Protein AF-A0A1J3ERT7-F1 (afdb_monomer_lite)

Radius of gyration: 12.77 Å; chains: 1; bounding box: 27×28×30 Å

pLDDT: mean 78.12, std 20.23, range [34.31, 95.69]

Secondary structure (DSSP, 8-state):
--TTTSSGGGTTTHHHHTT--S--HHHHHHHHHHHHHTT-HHHHHHHHHHHHHTTPPP-TTHHHHHHHHHHHHT-HHHHHHHHHHHTT-

Foldseek 3Di:
DVPCVVVCVVPPVCVVCVDDDLDAPVRLLVVLVVCVVVVVLVVLLVSLVVCVVSVHDDDPRSLVSNCVSCVVVVPVVSNVVSVVVVVVD

InterPro domains:
  IPR002885 Pentatricopeptide repeat [TIGR00756] (28-59)
  IPR011990 Tetratricopeptide-like helical domain superfamily [G3DSA:1.25.40.10] (1-88)
  IPR046960 Pentatricopeptide repeat-containing protein At4g14850-like, plant [PTHR47926] (3-88)

Organism: Noccaea caerulescens (NCBI:txid107243)

Structure (mmCIF, N/CA/C/O backbone):
data_AF-A0A1J3ERT7-F1
#
_entry.id   AF-A0A1J3ERT7-F1
#
loop_
_atom_site.group_PDB
_atom_site.id
_atom_site.type_symbol
_atom_site.label_atom_id
_atom_site.label_alt_id
_atom_site.label_comp_id
_atom_site.label_asym_id
_atom_site.label_entity_id
_atom_site.label_seq_id
_atom_site.pdbx_PDB_ins_code
_atom_site.Cartn_x
_atom_site.Cartn_y
_atom_site.Cartn_z
_atom_site.occupancy
_atom_site.B_iso_or_equiv
_atom_site.auth_seq_id
_atom_site.auth_comp_id
_atom_site.auth_asym_id
_atom_site.auth_atom_id
_atom_site.pdbx_PDB_model_num
ATOM 1 N N . MET A 1 1 ? -9.598 20.792 0.122 1.00 39.16 1 MET A N 1
ATOM 2 C CA . MET A 1 1 ? -8.688 20.999 1.278 1.00 39.16 1 MET A CA 1
ATOM 3 C C . MET A 1 1 ? -9.155 20.351 2.597 1.00 39.16 1 MET A C 1
ATOM 5 O O . MET A 1 1 ? -8.375 20.326 3.535 1.00 39.16 1 MET A O 1
ATOM 9 N N . ALA A 1 2 ? -10.365 19.773 2.711 1.00 34.31 2 ALA A N 1
ATOM 10 C CA . ALA A 1 2 ? -10.824 19.134 3.963 1.00 34.31 2 ALA A CA 1
ATOM 11 C C . ALA A 1 2 ? -10.306 17.691 4.188 1.00 34.31 2 ALA A C 1
ATOM 13 O O . ALA A 1 2 ? -10.295 17.210 5.316 1.00 34.31 2 ALA A O 1
ATOM 14 N N . PHE A 1 3 ? -9.835 17.021 3.130 1.00 43.34 3 PHE A N 1
ATOM 15 C CA . PHE A 1 3 ? -9.402 15.614 3.140 1.00 43.34 3 PHE A CA 1
ATOM 16 C C . PHE A 1 3 ? -8.112 15.371 3.950 1.00 43.34 3 PHE A C 1
ATOM 18 O O . PHE A 1 3 ? -7.983 14.362 4.632 1.00 43.34 3 PHE A O 1
ATOM 25 N N . TYR A 1 4 ? -7.185 16.338 3.953 1.00 41.00 4 TYR A N 1
ATOM 26 C CA . TYR A 1 4 ? -5.929 16.256 4.713 1.00 41.00 4 TYR A CA 1
ATOM 27 C C . TYR A 1 4 ? -6.069 16.616 6.195 1.00 41.00 4 TYR A C 1
ATOM 29 O O . TYR A 1 4 ? -5.198 16.254 6.976 1.00 41.00 4 TYR A O 1
ATOM 37 N N . ARG A 1 5 ? -7.146 17.307 6.598 1.00 39.50 5 ARG A N 1
ATOM 38 C CA . ARG A 1 5 ? -7.318 17.808 7.974 1.00 39.50 5 ARG A CA 1
ATOM 39 C C . ARG A 1 5 ? -7.616 16.695 8.982 1.00 39.50 5 ARG A C 1
ATOM 41 O O . ARG A 1 5 ? -7.352 16.858 10.163 1.00 39.50 5 ARG A O 1
ATOM 48 N N . LYS A 1 6 ? -8.161 15.561 8.528 1.00 41.94 6 LYS A N 1
ATOM 49 C CA . LYS A 1 6 ? -8.400 14.393 9.394 1.00 41.94 6 LYS A CA 1
ATOM 50 C C . LYS A 1 6 ? -7.152 13.510 9.558 1.00 41.94 6 LYS A C 1
ATOM 52 O O . LYS A 1 6 ? -7.032 12.834 10.565 1.00 41.94 6 LYS A O 1
ATOM 57 N N . PHE A 1 7 ? -6.205 13.588 8.619 1.00 48.16 7 PHE A N 1
ATOM 58 C CA . PHE A 1 7 ? -4.920 12.870 8.637 1.00 48.16 7 PHE A CA 1
ATOM 59 C C . PHE A 1 7 ? -3.737 13.780 9.014 1.00 48.16 7 PHE A C 1
ATOM 61 O O . PHE A 1 7 ? -2.576 13.416 8.842 1.00 48.16 7 PHE A O 1
ATOM 68 N N . SER A 1 8 ? -4.005 15.003 9.489 1.00 43.84 8 SER A N 1
ATOM 69 C CA . SER A 1 8 ? -2.955 15.963 9.826 1.00 43.84 8 SER A CA 1
ATOM 70 C C . SER A 1 8 ? -2.385 15.806 11.239 1.00 43.84 8 SER A C 1
ATOM 72 O O . SER A 1 8 ? -1.470 16.545 11.580 1.00 43.84 8 SER A O 1
ATOM 74 N N . SER A 1 9 ? -2.881 14.875 12.062 1.00 46.66 9 SER A N 1
ATOM 75 C CA . SER A 1 9 ? -2.311 14.625 13.397 1.00 46.66 9 SER A CA 1
ATOM 76 C C . SER A 1 9 ? -1.180 13.590 13.404 1.00 46.66 9 SER A C 1
ATOM 78 O O . SER A 1 9 ? -0.510 13.445 14.416 1.00 46.66 9 SER A O 1
ATOM 80 N N . SER A 1 10 ? -0.926 12.903 12.286 1.00 47.50 10 SER A N 1
ATOM 81 C CA . SER A 1 10 ? 0.223 12.002 12.074 1.00 47.50 10 SER A CA 1
ATOM 82 C C . SER A 1 10 ? 1.321 12.665 11.218 1.00 47.50 10 SER A C 1
ATOM 84 O O . SER A 1 10 ? 2.080 12.020 10.496 1.00 47.50 10 SER A O 1
ATOM 86 N N . VAL A 1 11 ? 1.403 13.998 11.293 1.00 45.50 11 VAL A N 1
ATOM 87 C CA . VAL A 1 11 ? 2.263 14.879 10.482 1.00 45.50 11 VAL A CA 1
ATOM 88 C C . VAL A 1 11 ? 3.630 15.094 11.118 1.00 45.50 11 VAL A C 1
ATOM 90 O O . VAL A 1 11 ? 4.146 16.195 11.115 1.00 45.50 11 VAL A O 1
ATOM 93 N N . ASP A 1 12 ? 4.262 14.020 11.575 1.00 44.47 12 ASP A N 1
ATOM 94 C CA . ASP A 1 12 ? 5.725 14.014 11.725 1.00 44.47 12 ASP A CA 1
ATOM 95 C C . ASP A 1 12 ? 6.412 13.301 10.554 1.00 44.47 12 ASP A C 1
ATOM 97 O O . ASP A 1 12 ? 7.576 13.551 10.254 1.00 44.47 12 ASP A O 1
ATOM 101 N N . ALA A 1 13 ? 5.677 12.504 9.769 1.00 44.12 13 ALA A N 1
ATOM 102 C CA . ALA A 1 13 ? 6.231 11.877 8.567 1.00 44.12 13 ALA A CA 1
ATOM 103 C C . ALA A 1 13 ? 6.498 12.880 7.424 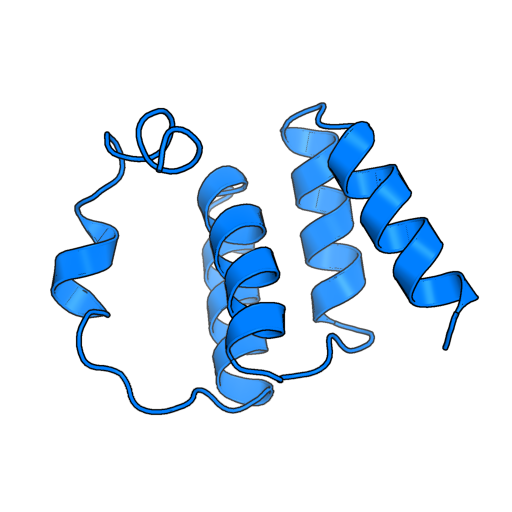1.00 44.12 13 ALA A C 1
ATOM 105 O O . ALA A 1 13 ? 7.259 12.590 6.504 1.00 44.12 13 ALA A O 1
ATOM 106 N N . ARG A 1 14 ? 5.904 14.083 7.462 1.00 41.69 14 ARG A N 1
ATOM 107 C CA . ARG A 1 14 ? 6.130 15.111 6.429 1.00 41.69 14 ARG A CA 1
ATOM 108 C C . ARG A 1 14 ? 7.484 15.805 6.546 1.00 41.69 14 ARG A C 1
ATOM 110 O O . ARG A 1 14 ? 7.988 16.253 5.522 1.00 41.69 14 ARG A O 1
ATOM 117 N N . GLN A 1 15 ? 8.086 15.870 7.734 1.00 39.03 15 GLN A N 1
ATOM 118 C CA . GLN A 1 15 ? 9.320 16.637 7.926 1.00 39.03 15 GLN A CA 1
ATOM 119 C C . GLN A 1 15 ? 10.569 15.909 7.398 1.00 39.03 15 GLN A C 1
ATOM 121 O O . GLN A 1 15 ? 11.568 16.552 7.104 1.00 39.03 15 GLN A O 1
ATOM 126 N N . VAL A 1 16 ? 10.494 14.589 7.180 1.00 43.22 16 VAL A N 1
ATOM 127 C CA . VAL A 1 16 ? 11.593 13.801 6.583 1.00 43.22 16 VAL A CA 1
ATOM 128 C C . VAL A 1 16 ? 11.428 13.619 5.066 1.00 43.22 16 VAL A C 1
ATOM 130 O O . VAL A 1 16 ? 12.396 13.364 4.359 1.00 43.22 16 VAL A O 1
ATOM 133 N N . PHE A 1 17 ? 10.212 13.778 4.533 1.00 42.91 17 PHE A N 1
ATOM 134 C CA . PHE A 1 17 ? 9.882 13.415 3.146 1.00 42.91 17 PHE A CA 1
ATOM 135 C C . PHE A 1 17 ? 9.393 14.579 2.268 1.00 42.91 17 PHE A C 1
ATOM 137 O O . PHE A 1 17 ? 9.061 14.348 1.103 1.00 42.91 17 PHE A O 1
ATOM 144 N N . GLY A 1 18 ? 9.346 15.801 2.811 1.00 42.00 18 GLY A N 1
ATOM 145 C CA . GLY A 1 18 ? 8.801 17.004 2.167 1.00 42.00 18 GLY A CA 1
ATOM 146 C C . GLY A 1 18 ? 9.565 17.525 0.945 1.00 42.00 18 GLY A C 1
ATOM 147 O O . GLY A 1 18 ? 9.038 18.377 0.241 1.00 42.00 18 GLY A O 1
ATOM 148 N N . GLU A 1 19 ? 10.749 16.986 0.651 1.00 43.88 19 GLU A N 1
ATOM 149 C CA . GLU A 1 19 ? 11.578 17.401 -0.492 1.00 43.88 19 GLU A CA 1
ATOM 150 C C . GLU A 1 19 ? 12.112 16.211 -1.307 1.00 43.88 19 GLU A C 1
ATOM 152 O O . GLU A 1 19 ? 13.153 16.299 -1.953 1.00 43.88 19 GLU A O 1
ATOM 157 N N . MET A 1 20 ? 11.431 15.059 -1.293 1.00 48.75 20 MET A N 1
ATOM 158 C CA . MET A 1 20 ? 11.845 13.955 -2.163 1.00 48.75 20 MET A CA 1
ATOM 159 C C . MET A 1 20 ? 11.262 14.124 -3.567 1.00 48.75 20 MET A C 1
ATOM 161 O O . MET A 1 20 ? 10.051 14.050 -3.767 1.00 48.75 20 MET A O 1
ATOM 165 N N . THR A 1 21 ? 12.171 14.328 -4.520 1.00 57.66 21 THR A N 1
ATOM 166 C CA . THR A 1 21 ? 12.042 14.082 -5.961 1.00 57.66 21 THR A CA 1
ATOM 167 C C . THR A 1 21 ? 11.113 12.910 -6.295 1.00 57.66 21 THR A C 1
ATOM 169 O O . THR A 1 21 ? 10.994 11.960 -5.518 1.00 57.66 21 THR A O 1
ATOM 172 N N . LYS A 1 22 ? 10.469 12.974 -7.474 1.00 69.12 22 LYS A N 1
ATOM 173 C CA . LYS A 1 22 ? 9.592 11.929 -8.037 1.00 69.12 22 LYS A CA 1
ATOM 174 C C . LYS A 1 22 ? 10.120 10.531 -7.682 1.00 69.12 22 LYS A C 1
ATOM 176 O O . LYS A 1 22 ? 11.209 10.155 -8.118 1.00 69.12 22 LYS A O 1
ATOM 181 N N . ARG A 1 23 ? 9.385 9.798 -6.837 1.00 81.94 23 ARG A N 1
ATOM 182 C CA . ARG A 1 23 ? 9.801 8.468 -6.366 1.00 81.94 23 ARG A CA 1
ATOM 183 C C . ARG A 1 23 ? 9.602 7.441 -7.473 1.00 81.94 23 ARG A C 1
ATOM 185 O O . ARG A 1 23 ? 8.540 7.413 -8.082 1.00 81.94 23 ARG A O 1
ATOM 192 N N . SER A 1 24 ? 10.579 6.562 -7.678 1.00 87.62 24 SER A N 1
ATOM 193 C CA . SER A 1 24 ? 10.423 5.402 -8.561 1.00 87.62 24 SER A CA 1
ATOM 194 C C . SER A 1 24 ? 9.504 4.342 -7.946 1.00 87.62 24 SER A C 1
ATOM 196 O O . SER A 1 24 ? 9.365 4.262 -6.720 1.00 87.62 24 SER A O 1
ATOM 198 N N . LEU A 1 25 ? 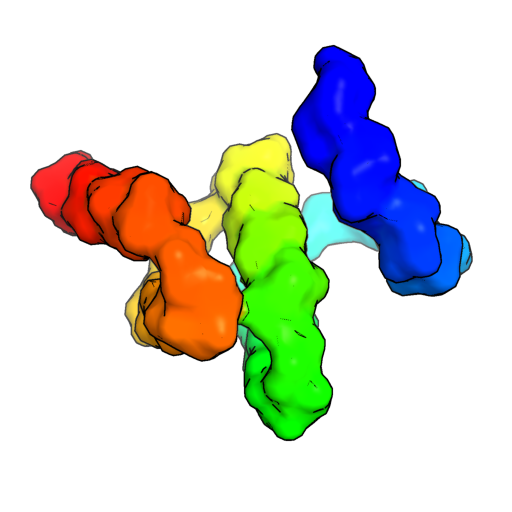8.940 3.456 -8.775 1.00 89.38 25 LEU A N 1
ATOM 199 C CA . LEU A 1 25 ? 8.152 2.299 -8.325 1.00 89.38 25 LEU A CA 1
ATOM 200 C C . LEU A 1 25 ? 8.857 1.484 -7.226 1.00 89.38 25 LEU A C 1
ATOM 202 O O . LEU A 1 25 ? 8.248 1.106 -6.226 1.00 89.38 25 LEU A O 1
ATOM 206 N N . TYR A 1 26 ? 10.169 1.263 -7.357 1.00 90.00 26 TYR A N 1
ATOM 207 C CA . TYR A 1 26 ? 10.954 0.546 -6.348 1.00 90.00 26 TYR A CA 1
ATOM 208 C C . TYR A 1 26 ? 10.963 1.261 -4.985 1.00 90.00 26 TYR A C 1
ATOM 210 O O . TYR A 1 26 ? 10.854 0.617 -3.935 1.00 90.00 26 TYR A O 1
ATOM 218 N N . GLN A 1 27 ? 11.066 2.594 -4.982 1.00 90.06 27 GLN A N 1
ATOM 219 C CA . GLN A 1 27 ? 11.029 3.396 -3.757 1.00 90.06 27 GLN A CA 1
ATOM 220 C C . GLN A 1 27 ? 9.640 3.357 -3.110 1.00 90.06 27 GLN A C 1
ATOM 222 O O . GLN A 1 27 ? 9.549 3.210 -1.890 1.00 90.06 27 GLN A O 1
ATOM 227 N N . TRP A 1 28 ? 8.571 3.408 -3.910 1.00 92.88 28 TRP A N 1
ATOM 228 C CA . TRP A 1 28 ? 7.200 3.221 -3.428 1.00 92.88 28 TRP A CA 1
ATOM 229 C C . TRP A 1 28 ? 6.992 1.847 -2.797 1.00 92.88 28 TRP A C 1
ATOM 231 O O . TRP A 1 28 ? 6.540 1.757 -1.655 1.00 92.88 28 TRP A O 1
ATOM 241 N N . ASN A 1 29 ? 7.401 0.782 -3.485 1.00 93.50 29 ASN A N 1
ATOM 242 C CA . ASN A 1 29 ? 7.301 -0.587 -2.985 1.00 93.50 29 ASN A CA 1
ATOM 243 C C . ASN A 1 29 ? 8.062 -0.767 -1.671 1.00 93.50 29 ASN A C 1
ATOM 245 O O . ASN A 1 29 ? 7.540 -1.341 -0.714 1.00 93.50 29 ASN A O 1
ATOM 249 N N . THR A 1 30 ? 9.277 -0.224 -1.586 1.00 92.69 30 THR A N 1
ATOM 250 C CA . THR A 1 30 ? 10.085 -0.279 -0.363 1.00 92.69 30 THR A CA 1
ATOM 251 C C . THR A 1 30 ? 9.407 0.460 0.793 1.00 92.69 30 THR A C 1
ATOM 253 O O . THR A 1 30 ? 9.322 -0.076 1.900 1.00 92.69 30 THR A O 1
ATOM 256 N N . LEU A 1 31 ? 8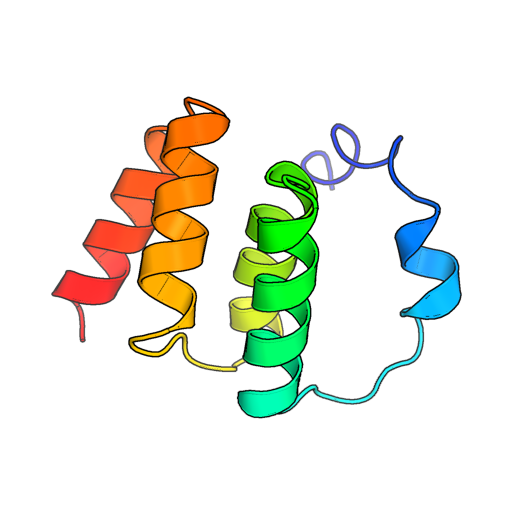.872 1.658 0.542 1.00 92.69 31 LEU A N 1
ATOM 257 C CA . LEU A 1 31 ? 8.149 2.445 1.540 1.00 92.69 31 LEU A CA 1
ATOM 258 C C . LEU A 1 31 ? 6.906 1.702 2.048 1.00 92.69 31 LEU A C 1
ATOM 260 O O . LEU A 1 31 ? 6.766 1.484 3.252 1.00 92.69 31 LEU A O 1
ATOM 264 N N . LEU A 1 32 ? 6.038 1.244 1.143 1.00 93.38 32 LEU A N 1
ATOM 265 C CA . LEU A 1 3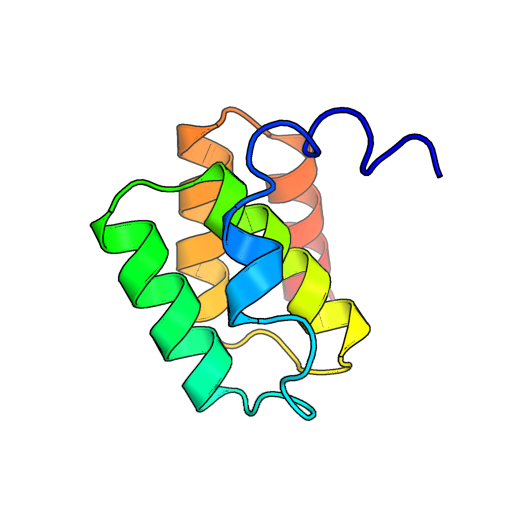2 ? 4.801 0.539 1.490 1.00 93.38 32 LEU A CA 1
ATOM 266 C C . LEU A 1 32 ? 5.080 -0.790 2.209 1.00 93.38 32 LEU A C 1
ATOM 268 O O . LEU A 1 32 ? 4.375 -1.155 3.155 1.00 93.38 32 LEU A O 1
ATOM 272 N N . LYS A 1 33 ? 6.155 -1.495 1.837 1.00 92.19 33 LYS A N 1
ATOM 273 C CA . LYS A 1 33 ? 6.622 -2.695 2.546 1.00 92.19 33 LYS A CA 1
ATOM 274 C C . LYS A 1 33 ? 7.032 -2.381 3.983 1.00 92.19 33 LYS A C 1
ATOM 276 O O . LYS A 1 33 ? 6.664 -3.108 4.901 1.00 92.19 33 LYS A O 1
ATOM 281 N N . ASN A 1 34 ? 7.792 -1.312 4.197 1.00 93.75 34 ASN A N 1
ATOM 282 C CA . ASN A 1 34 ? 8.251 -0.948 5.536 1.00 93.75 34 ASN A CA 1
ATOM 283 C C . ASN A 1 34 ? 7.085 -0.503 6.429 1.00 93.75 34 ASN A C 1
ATOM 285 O O . ASN A 1 34 ? 6.965 -0.975 7.560 1.00 93.75 34 ASN A O 1
ATOM 289 N N . LEU A 1 35 ? 6.177 0.321 5.901 1.00 93.12 35 LEU A N 1
ATOM 290 C CA . LEU A 1 35 ? 4.979 0.765 6.618 1.00 93.12 35 LEU A CA 1
ATOM 291 C C . LEU A 1 35 ? 4.048 -0.404 6.972 1.00 93.12 35 LEU A C 1
ATOM 293 O O . LEU A 1 35 ? 3.580 -0.497 8.108 1.00 93.12 35 LEU A O 1
ATOM 297 N N . SER A 1 36 ? 3.831 -1.341 6.042 1.00 93.06 36 SER A N 1
ATOM 298 C CA . SER A 1 36 ? 2.991 -2.523 6.290 1.00 93.06 36 SER A CA 1
ATOM 299 C C . SER A 1 36 ? 3.588 -3.477 7.327 1.00 93.06 36 SER A C 1
ATOM 301 O O . SER A 1 36 ? 2.846 -4.025 8.143 1.00 93.06 36 SER A O 1
ATOM 303 N N . ARG A 1 37 ? 4.919 -3.639 7.378 1.00 93.38 37 ARG A N 1
ATOM 304 C CA . ARG A 1 37 ? 5.588 -4.390 8.461 1.00 93.38 37 ARG A CA 1
ATOM 305 C C . ARG A 1 37 ? 5.380 -3.731 9.823 1.00 93.38 37 ARG A C 1
ATOM 307 O O . ARG A 1 37 ? 5.182 -4.435 10.807 1.00 93.38 37 ARG A O 1
ATOM 314 N N . GLY A 1 38 ? 5.369 -2.399 9.862 1.00 93.62 38 GLY A N 1
ATOM 315 C CA . GLY A 1 38 ? 5.044 -1.619 11.056 1.00 93.62 38 GLY A CA 1
ATOM 316 C C . GLY A 1 38 ? 3.549 -1.526 11.377 1.00 93.62 38 GLY A C 1
ATOM 317 O O . GLY A 1 38 ? 3.198 -0.829 12.322 1.00 93.62 38 GLY A O 1
ATOM 318 N N . LYS A 1 39 ? 2.667 -2.184 10.604 1.00 93.12 39 LYS A N 1
ATOM 319 C CA . LYS A 1 39 ? 1.197 -2.085 10.714 1.00 93.12 39 LYS A CA 1
ATOM 320 C C . LYS A 1 39 ? 0.668 -0.642 10.656 1.00 93.12 39 LYS A C 1
ATOM 322 O O . LYS A 1 39 ? -0.400 -0.337 11.180 1.00 93.12 39 LYS A O 1
ATOM 327 N N . LYS A 1 40 ? 1.403 0.255 9.995 1.00 94.62 40 LYS A N 1
ATOM 328 C CA . LYS A 1 40 ? 1.043 1.667 9.805 1.00 94.62 40 LYS A CA 1
ATOM 329 C C . LYS A 1 40 ? 0.064 1.809 8.638 1.00 94.62 40 LYS A C 1
ATOM 331 O O . LYS A 1 40 ? 0.380 2.405 7.611 1.00 94.62 40 LYS A O 1
ATOM 336 N N . TRP A 1 41 ? -1.109 1.189 8.755 1.00 93.56 41 TRP A N 1
ATOM 337 C CA . TRP A 1 41 ? -2.048 1.018 7.639 1.00 93.56 41 TRP A CA 1
ATOM 338 C C . TRP A 1 41 ? -2.592 2.342 7.089 1.00 93.56 41 TRP A C 1
ATOM 340 O O . TRP A 1 41 ? -2.777 2.472 5.880 1.00 93.56 41 TRP A O 1
ATOM 350 N N . GLU A 1 42 ? -2.789 3.347 7.946 1.00 92.00 42 GLU A N 1
ATOM 351 C CA . GLU A 1 42 ? -3.208 4.686 7.508 1.00 92.00 42 GLU A CA 1
ATOM 352 C C . GLU A 1 42 ? -2.147 5.342 6.620 1.00 92.00 42 GLU A C 1
ATOM 354 O O . GLU A 1 42 ? -2.469 5.901 5.571 1.00 92.00 42 GLU A O 1
ATOM 359 N N . GLU A 1 43 ? -0.870 5.219 6.998 1.00 92.00 43 GLU A N 1
ATOM 360 C CA . GLU A 1 43 ? 0.256 5.733 6.215 1.00 92.00 43 GLU A CA 1
ATOM 361 C C . GLU A 1 43 ? 0.382 4.968 4.888 1.00 92.00 43 GLU A C 1
ATOM 363 O O . GLU A 1 43 ? 0.617 5.586 3.850 1.00 92.00 43 GLU A O 1
ATOM 368 N N . VAL A 1 44 ? 0.153 3.645 4.891 1.00 93.69 44 VAL A N 1
ATOM 369 C CA . VAL A 1 44 ? 0.116 2.822 3.667 1.00 93.69 44 VAL A CA 1
ATOM 370 C C . VAL A 1 44 ? -0.908 3.370 2.672 1.00 93.69 44 VAL A C 1
ATOM 372 O O . VAL A 1 44 ? -0.548 3.618 1.522 1.00 93.69 44 VAL A O 1
ATOM 375 N N . LEU A 1 45 ? -2.157 3.609 3.093 1.00 91.50 45 LEU A N 1
ATOM 376 C CA . LEU A 1 45 ? -3.178 4.162 2.195 1.00 91.50 45 LEU A CA 1
ATOM 377 C C . LEU A 1 45 ? -2.848 5.588 1.751 1.00 91.50 45 LEU A C 1
ATOM 379 O O . LEU A 1 45 ? -3.000 5.904 0.572 1.00 91.50 45 LEU A O 1
ATOM 383 N N . CYS A 1 46 ? -2.353 6.441 2.651 1.00 90.62 46 CYS A N 1
ATOM 384 C CA . CYS A 1 46 ? -1.949 7.802 2.296 1.00 90.62 46 CYS A CA 1
ATOM 385 C C . CYS A 1 46 ? -0.881 7.812 1.192 1.00 90.62 46 CYS A C 1
ATOM 387 O O . CYS A 1 46 ? -1.004 8.552 0.215 1.00 90.62 46 CYS A O 1
ATOM 389 N N . HIS A 1 47 ? 0.149 6.977 1.328 1.00 91.44 47 HIS A N 1
ATOM 390 C CA . HIS A 1 47 ? 1.235 6.890 0.357 1.00 91.44 47 HIS A CA 1
ATOM 391 C C . HIS A 1 47 ? 0.816 6.197 -0.942 1.00 91.44 47 HIS A C 1
ATOM 393 O O . HIS A 1 47 ? 1.217 6.643 -2.012 1.00 91.44 47 HIS A O 1
ATOM 399 N N . PHE A 1 48 ? -0.049 5.183 -0.876 1.00 90.94 48 PHE A N 1
ATOM 400 C CA . PHE A 1 48 ? -0.646 4.574 -2.066 1.00 90.94 48 PHE A CA 1
ATOM 401 C C . PHE A 1 48 ? -1.455 5.592 -2.885 1.00 90.94 48 PHE A C 1
ATOM 403 O O . PHE A 1 48 ? -1.315 5.663 -4.100 1.00 90.94 48 PHE A O 1
ATOM 410 N N . LEU A 1 49 ? -2.248 6.449 -2.234 1.00 87.94 49 LEU A N 1
ATOM 411 C CA . LEU A 1 49 ? -2.975 7.527 -2.916 1.00 87.94 49 LEU A CA 1
ATOM 412 C C . LEU A 1 49 ? -2.040 8.593 -3.502 1.00 87.94 49 LEU A C 1
ATOM 414 O O . LEU A 1 49 ? -2.339 9.163 -4.551 1.00 87.94 49 LEU A O 1
ATOM 418 N N . GLN A 1 50 ? -0.923 8.879 -2.827 1.00 88.88 50 GLN A N 1
ATOM 419 C CA . GLN A 1 50 ? 0.089 9.808 -3.329 1.00 88.88 50 GLN A CA 1
ATOM 420 C C . GLN A 1 50 ? 0.777 9.269 -4.590 1.00 88.88 50 GLN A C 1
ATOM 422 O O . GLN A 1 50 ? 1.045 10.046 -5.496 1.00 88.88 50 GLN A O 1
ATOM 427 N N . MET A 1 51 ? 0.992 7.956 -4.688 1.00 89.25 51 MET A N 1
ATOM 428 C CA . MET A 1 51 ? 1.592 7.311 -5.860 1.00 89.25 51 MET A CA 1
ATOM 429 C C . MET A 1 51 ? 0.851 7.653 -7.166 1.00 89.25 51 MET A C 1
ATOM 431 O O . MET A 1 51 ? 1.486 8.021 -8.149 1.00 89.25 51 MET A O 1
ATOM 435 N N . PHE A 1 52 ? -0.489 7.662 -7.146 1.00 82.62 52 PHE A N 1
ATOM 436 C CA . PHE A 1 52 ? -1.294 8.092 -8.298 1.00 82.62 52 PHE A CA 1
ATOM 437 C C . PHE A 1 52 ? -1.110 9.570 -8.654 1.00 82.62 52 PHE A C 1
ATOM 439 O O . PHE A 1 52 ? -1.198 9.931 -9.824 1.00 82.62 52 PHE A O 1
ATOM 446 N N . ARG A 1 53 ? -0.887 10.441 -7.660 1.00 83.62 53 ARG A N 1
ATOM 447 C CA . ARG A 1 53 ? -0.632 11.873 -7.903 1.00 83.62 53 ARG A CA 1
ATOM 448 C C . ARG A 1 53 ? 0.739 12.118 -8.508 1.00 83.62 53 ARG A C 1
ATOM 450 O O . ARG A 1 53 ? 0.895 13.070 -9.260 1.00 83.62 53 ARG A O 1
ATOM 457 N N . ASP A 1 54 ? 1.693 11.257 -8.184 1.00 85.31 54 ASP A N 1
ATOM 458 C CA . ASP A 1 54 ? 3.041 11.283 -8.742 1.00 85.31 54 ASP A CA 1
ATOM 459 C C . ASP A 1 54 ? 3.099 10.590 -10.125 1.00 85.31 54 ASP A C 1
ATOM 461 O O . ASP A 1 54 ? 4.183 10.419 -10.686 1.00 85.31 54 ASP A O 1
ATOM 465 N N . GLU A 1 55 ? 1.932 10.227 -10.683 1.00 86.00 55 GLU A N 1
ATOM 466 C CA . GLU A 1 55 ? 1.743 9.545 -11.972 1.00 86.00 55 GLU A CA 1
ATOM 467 C C . GLU A 1 55 ? 2.458 8.188 -12.063 1.00 86.00 55 GLU A C 1
ATOM 469 O O . 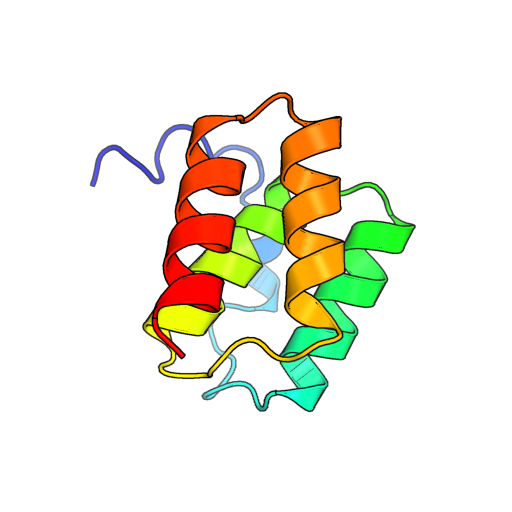GLU A 1 55 ? 2.760 7.701 -13.153 1.00 86.00 55 GLU A O 1
ATOM 474 N N . GLU A 1 56 ? 2.720 7.554 -10.920 1.00 88.94 56 GLU A N 1
ATOM 475 C CA . GLU A 1 56 ? 3.323 6.228 -10.862 1.00 88.94 56 GLU A CA 1
ATOM 476 C C . GLU A 1 56 ? 2.220 5.165 -10.762 1.00 88.94 56 GLU A C 1
ATOM 478 O O . GLU A 1 56 ? 1.295 5.274 -9.950 1.00 88.94 56 GLU A O 1
ATOM 483 N N . LYS A 1 57 ? 2.300 4.122 -11.593 1.00 88.44 57 LYS A N 1
ATOM 484 C CA . LYS A 1 57 ? 1.277 3.072 -11.634 1.00 88.44 57 LYS A CA 1
ATOM 485 C C . LYS A 1 57 ? 1.516 2.008 -10.563 1.00 88.44 57 LYS A C 1
ATOM 487 O O . LYS A 1 57 ? 2.620 1.463 -10.505 1.00 88.44 57 LYS A O 1
ATOM 492 N N . PRO A 1 58 ? 0.501 1.668 -9.748 1.00 89.44 58 PRO A N 1
ATOM 493 C CA . PRO A 1 58 ? 0.554 0.492 -8.893 1.00 89.44 58 PRO A CA 1
ATOM 494 C C . PRO A 1 58 ? 0.852 -0.778 -9.694 1.00 89.44 58 PRO A C 1
ATOM 496 O O . PRO A 1 58 ? 0.333 -0.975 -10.787 1.00 89.44 58 PRO A O 1
ATOM 499 N N . ASP A 1 59 ? 1.650 -1.655 -9.107 1.00 90.88 59 ASP A N 1
ATOM 500 C CA . ASP A 1 59 ? 1.997 -2.983 -9.590 1.00 90.88 59 ASP A CA 1
ATOM 501 C C . ASP A 1 59 ? 1.369 -4.103 -8.730 1.00 90.88 59 ASP A C 1
ATOM 503 O O . ASP A 1 59 ? 0.649 -3.887 -7.747 1.00 90.88 59 ASP A O 1
ATOM 507 N N . ASN A 1 60 ? 1.714 -5.345 -9.064 1.00 89.00 60 ASN A N 1
ATOM 508 C CA . ASN A 1 60 ? 1.268 -6.537 -8.341 1.00 89.00 60 ASN A CA 1
ATOM 509 C C . ASN A 1 60 ? 1.788 -6.628 -6.891 1.00 89.00 60 ASN A C 1
ATOM 511 O O . ASN A 1 60 ? 1.360 -7.516 -6.154 1.00 89.00 60 ASN A O 1
ATOM 515 N N . PHE A 1 61 ? 2.698 -5.746 -6.462 1.00 89.50 61 PHE A N 1
ATOM 516 C CA . PHE A 1 61 ? 3.180 -5.677 -5.082 1.00 89.50 61 PHE A CA 1
ATOM 517 C C . PHE A 1 61 ? 2.410 -4.637 -4.258 1.00 89.50 61 PHE A C 1
ATOM 519 O O . PHE A 1 61 ? 1.990 -4.905 -3.131 1.00 89.50 61 PHE A O 1
ATOM 526 N N . THR A 1 62 ? 2.203 -3.451 -4.818 1.00 92.00 62 THR A N 1
ATOM 527 C CA . THR A 1 62 ? 1.482 -2.338 -4.181 1.00 92.00 62 THR A CA 1
ATOM 528 C C . THR A 1 62 ? 0.005 -2.647 -3.961 1.00 92.00 62 THR A C 1
ATOM 530 O O . THR A 1 62 ? -0.516 -2.358 -2.881 1.00 92.00 62 THR A O 1
ATOM 533 N N . LEU A 1 63 ? -0.669 -3.269 -4.934 1.00 92.31 63 LEU A N 1
ATOM 534 C CA . LEU A 1 63 ? -2.111 -3.531 -4.864 1.00 92.31 63 LEU A CA 1
ATOM 535 C C . LEU A 1 63 ? -2.510 -4.435 -3.677 1.00 92.31 63 LEU A C 1
ATOM 537 O O . LEU A 1 63 ? -3.391 -4.033 -2.911 1.00 92.31 63 LEU A O 1
ATOM 541 N N . PRO A 1 64 ? -1.868 -5.600 -3.429 1.00 94.00 64 PRO A N 1
ATOM 542 C CA . PRO A 1 64 ? -2.180 -6.416 -2.252 1.00 94.00 64 PRO A CA 1
ATOM 543 C C . PRO A 1 64 ? -1.926 -5.696 -0.924 1.00 94.00 64 PRO A C 1
ATOM 545 O O . PRO A 1 64 ? -2.687 -5.864 0.030 1.00 94.00 64 PRO A O 1
ATOM 548 N N . VAL A 1 65 ? -0.866 -4.884 -0.847 1.00 94.56 65 VAL A N 1
ATOM 549 C CA . VAL A 1 65 ? -0.527 -4.124 0.365 1.00 94.56 65 VAL A CA 1
ATOM 550 C C . VAL A 1 65 ? -1.588 -3.057 0.650 1.00 94.56 65 VAL A C 1
ATOM 552 O O . VAL A 1 65 ? -2.015 -2.912 1.797 1.00 94.56 65 VAL A O 1
ATOM 555 N N . ALA A 1 66 ? -2.059 -2.362 -0.385 1.00 93.56 66 ALA A N 1
ATOM 556 C CA . ALA A 1 66 ? -3.132 -1.381 -0.272 1.00 93.56 66 ALA A CA 1
ATOM 557 C C . ALA A 1 66 ? -4.469 -2.033 0.120 1.00 93.56 66 ALA A C 1
ATOM 559 O O . ALA A 1 66 ? -5.122 -1.566 1.051 1.00 93.56 66 ALA A O 1
ATOM 560 N N . LEU A 1 67 ? -4.837 -3.161 -0.502 1.00 93.94 67 LEU A N 1
ATOM 561 C CA . LEU A 1 67 ? -6.043 -3.918 -0.136 1.00 93.94 67 LEU A CA 1
ATOM 562 C C . LEU A 1 67 ? -6.004 -4.391 1.318 1.00 93.94 67 LEU A C 1
ATOM 564 O O . LEU A 1 67 ? -6.996 -4.263 2.036 1.00 93.94 67 LEU A O 1
ATOM 568 N N . LYS A 1 68 ? -4.852 -4.889 1.783 1.00 94.69 68 LYS A N 1
ATOM 569 C CA . LYS A 1 68 ? -4.682 -5.269 3.188 1.00 94.69 68 LYS A CA 1
ATOM 570 C C . LYS A 1 68 ? -4.914 -4.079 4.117 1.00 94.69 68 LYS A C 1
ATOM 572 O O . LYS A 1 68 ? -5.618 -4.222 5.109 1.00 94.69 68 LYS A O 1
ATOM 577 N N . ALA A 1 69 ? -4.379 -2.905 3.785 1.00 94.62 69 ALA A N 1
ATOM 578 C CA . ALA A 1 69 ? -4.615 -1.702 4.573 1.00 94.62 69 ALA A CA 1
ATOM 579 C C . ALA A 1 69 ? -6.105 -1.310 4.607 1.00 94.62 69 ALA A C 1
ATOM 581 O O . ALA A 1 69 ? -6.603 -0.941 5.667 1.00 94.62 69 ALA A O 1
ATOM 582 N N . CYS A 1 70 ? -6.846 -1.466 3.500 1.00 94.19 70 CYS A N 1
ATOM 583 C CA . CYS A 1 70 ? -8.300 -1.265 3.488 1.00 94.19 70 CYS A CA 1
ATOM 584 C C . CYS A 1 70 ? -9.029 -2.215 4.448 1.00 94.19 70 CYS A C 1
ATOM 586 O O . CYS A 1 70 ? -9.928 -1.782 5.166 1.00 94.19 70 CYS A O 1
ATOM 588 N N . VAL A 1 71 ? -8.640 -3.494 4.481 1.00 94.81 71 VAL A N 1
ATOM 589 C CA . VAL A 1 71 ? -9.235 -4.492 5.386 1.00 94.81 71 VAL A CA 1
ATOM 590 C C . VAL A 1 71 ? -8.952 -4.145 6.846 1.00 94.81 71 VAL A C 1
ATOM 592 O O . VAL A 1 71 ? -9.877 -4.097 7.656 1.00 94.81 71 VAL A O 1
ATOM 595 N N . GLU A 1 72 ? -7.695 -3.855 7.178 1.00 95.69 72 GLU A N 1
ATOM 596 C CA . GLU A 1 72 ? -7.263 -3.553 8.548 1.00 95.69 72 GLU A CA 1
ATOM 597 C C . GLU A 1 72 ? -7.906 -2.266 9.089 1.00 95.69 72 GLU A C 1
ATOM 599 O O . GLU A 1 72 ? -8.245 -2.190 10.269 1.00 95.69 72 GLU A O 1
ATOM 604 N N . LEU A 1 73 ? -8.136 -1.276 8.220 1.00 92.25 73 LEU A N 1
ATOM 605 C CA . LEU A 1 73 ? -8.803 -0.017 8.566 1.00 92.25 73 LEU A CA 1
ATOM 606 C C . LEU A 1 73 ? -10.330 -0.067 8.431 1.00 92.25 73 LEU A C 1
ATOM 608 O O . LEU A 1 73 ? -11.002 0.893 8.795 1.00 92.25 73 LEU A O 1
ATOM 612 N N . ARG A 1 74 ? -10.894 -1.176 7.929 1.00 92.81 74 ARG A N 1
ATOM 613 C CA . ARG A 1 74 ? -12.329 -1.328 7.615 1.00 92.81 74 ARG A CA 1
ATOM 614 C C . ARG A 1 74 ? -12.847 -0.278 6.622 1.00 92.81 74 ARG A C 1
ATOM 616 O O . ARG A 1 74 ? -14.015 0.106 6.649 1.00 92.81 74 ARG A O 1
ATOM 623 N N . GLU A 1 75 ? -11.989 0.150 5.705 1.00 89.62 75 GLU A N 1
ATOM 624 C CA . GLU A 1 75 ? -12.286 1.175 4.708 1.00 89.62 75 GLU A CA 1
ATOM 625 C C . GLU A 1 75 ? -12.710 0.551 3.368 1.00 89.62 75 GLU A C 1
ATOM 627 O O . GLU A 1 75 ? -11.950 0.496 2.396 1.00 89.62 75 GLU A O 1
ATOM 632 N N . VAL A 1 76 ? -13.959 0.080 3.307 1.00 87.69 76 VAL A N 1
ATOM 633 C CA . VAL A 1 76 ? -14.525 -0.629 2.138 1.00 87.69 76 VAL A CA 1
ATOM 634 C C . VAL A 1 76 ? -14.472 0.213 0.859 1.00 87.69 76 VAL A C 1
ATOM 636 O O . VAL A 1 76 ? -14.142 -0.300 -0.207 1.00 87.69 76 VAL A O 1
ATOM 639 N N . LYS A 1 77 ? -14.709 1.526 0.971 1.00 86.44 77 LYS A N 1
ATOM 640 C CA . LYS A 1 77 ? -14.711 2.454 -0.172 1.00 86.44 77 LYS A CA 1
ATOM 641 C C . LYS A 1 77 ? -13.369 2.491 -0.906 1.00 86.44 77 LYS A C 1
ATOM 643 O O . LYS A 1 77 ? -13.340 2.570 -2.132 1.00 86.44 77 LYS A O 1
ATOM 648 N N . TYR A 1 78 ? -12.254 2.422 -0.175 1.00 83.88 78 TYR A N 1
ATOM 649 C CA . TYR A 1 78 ? -10.932 2.367 -0.805 1.00 83.88 78 TYR A CA 1
ATOM 650 C C . TYR A 1 78 ? -10.682 1.008 -1.461 1.00 83.88 78 TYR A C 1
ATOM 652 O O . TYR A 1 78 ? -10.103 0.965 -2.544 1.00 83.88 78 TYR A O 1
ATOM 660 N N . GLY A 1 79 ? -11.182 -0.081 -0.868 1.00 87.06 79 GLY A N 1
ATOM 661 C CA . GLY A 1 79 ? -11.135 -1.408 -1.482 1.00 87.06 79 GLY A CA 1
ATOM 662 C C . GLY A 1 79 ? -11.862 -1.443 -2.830 1.00 87.06 79 GLY A C 1
ATOM 663 O O . GLY A 1 79 ? -11.289 -1.876 -3.827 1.00 87.06 79 GLY A O 1
ATOM 664 N N . GLU A 1 80 ? -13.087 -0.916 -2.894 1.00 88.56 80 GLU A N 1
ATOM 665 C CA . GLU A 1 80 ? -13.870 -0.816 -4.136 1.00 88.56 80 GLU A CA 1
ATOM 666 C C . GLU A 1 80 ? -13.151 -0.002 -5.217 1.00 88.56 80 GLU A C 1
ATOM 668 O O . GLU A 1 80 ? -13.126 -0.397 -6.384 1.00 88.56 80 GLU A O 1
ATOM 673 N N . MET A 1 81 ? -12.516 1.107 -4.833 1.00 85.19 81 MET A N 1
ATOM 674 C CA . MET A 1 81 ? -11.741 1.933 -5.755 1.00 85.19 81 MET A CA 1
ATOM 675 C C . MET A 1 81 ? -10.534 1.177 -6.327 1.00 85.19 81 MET A C 1
ATOM 677 O O . MET 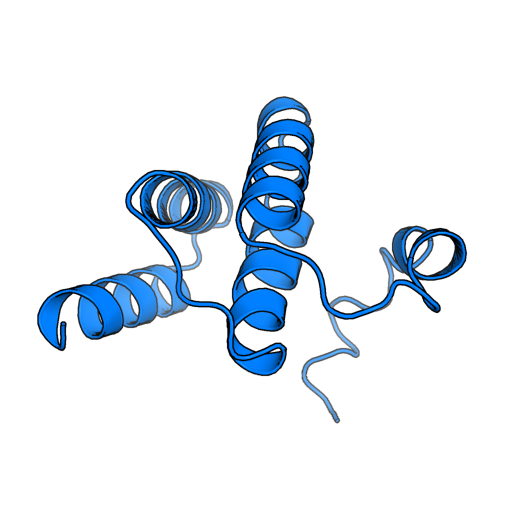A 1 81 ? -10.302 1.237 -7.534 1.00 85.19 81 MET A O 1
ATOM 681 N N . ILE A 1 82 ? -9.800 0.429 -5.495 1.00 86.62 82 ILE A N 1
ATOM 682 C CA . ILE A 1 82 ? -8.678 -0.410 -5.947 1.00 86.62 82 ILE A CA 1
ATOM 683 C C . ILE A 1 82 ? -9.178 -1.502 -6.899 1.00 86.62 82 ILE A C 1
ATOM 685 O O . ILE A 1 82 ? -8.612 -1.690 -7.973 1.00 86.62 82 ILE A O 1
ATOM 689 N N . HIS A 1 83 ? -10.275 -2.183 -6.558 1.00 84.81 83 HIS A N 1
ATOM 690 C CA . HIS A 1 83 ? -10.892 -3.174 -7.442 1.00 84.81 83 HIS A CA 1
ATOM 691 C C . HIS A 1 83 ? -11.324 -2.576 -8.788 1.00 84.81 83 HIS A C 1
ATOM 693 O O . HIS A 1 83 ? -11.145 -3.207 -9.830 1.00 84.81 83 HIS A O 1
ATOM 699 N N . GLY A 1 84 ? -11.885 -1.364 -8.780 1.00 85.00 84 GLY A N 1
ATOM 700 C CA . GLY A 1 84 ? -12.268 -0.641 -9.989 1.00 85.00 84 GLY A CA 1
ATOM 701 C C . GLY A 1 84 ? -11.073 -0.219 -10.847 1.00 85.00 84 GLY A C 1
ATOM 702 O O . GLY A 1 84 ? -11.188 -0.235 -12.069 1.00 85.00 84 GLY A O 1
ATOM 703 N N . PHE A 1 85 ? -9.939 0.125 -10.228 1.00 81.06 85 PHE A N 1
ATOM 704 C CA . PHE A 1 85 ? -8.687 0.416 -10.930 1.00 81.06 85 PHE A CA 1
ATOM 705 C C . PHE A 1 85 ? -8.159 -0.827 -11.657 1.00 81.06 85 PHE A C 1
ATOM 707 O O . PHE A 1 85 ? -7.950 -0.776 -12.862 1.00 81.06 85 PHE A O 1
ATOM 714 N N . VAL A 1 86 ? -8.053 -1.961 -10.956 1.00 81.19 86 VAL A N 1
ATOM 715 C CA . VAL A 1 86 ? -7.532 -3.219 -11.526 1.00 81.19 86 VAL A CA 1
ATOM 716 C C . VAL A 1 86 ? -8.389 -3.741 -12.679 1.00 81.19 86 VAL A C 1
ATOM 718 O O . VAL A 1 86 ? -7.856 -4.285 -13.629 1.00 81.19 86 VAL A O 1
ATOM 721 N N . LYS A 1 87 ? -9.716 -3.576 -12.625 1.00 75.69 87 LYS A N 1
ATOM 722 C CA . LYS A 1 87 ? -10.614 -4.007 -13.714 1.00 75.69 87 LYS A CA 1
ATOM 723 C C . LYS A 1 87 ? -10.534 -3.145 -14.979 1.00 75.69 87 LYS A C 1
ATOM 725 O O . LYS A 1 87 ? -11.129 -3.522 -15.985 1.00 75.69 87 LYS A O 1
ATOM 730 N N . LYS A 1 88 ? -9.934 -1.956 -14.896 1.00 61.88 88 LYS A N 1
ATOM 731 C CA . LYS A 1 88 ? -9.816 -1.013 -16.018 1.00 61.88 88 LYS A CA 1
ATOM 732 C C . LYS A 1 88 ? -8.461 -1.086 -16.725 1.00 61.88 88 LYS A C 1
ATOM 734 O O . LYS A 1 88 ? -8.345 -0.484 -17.790 1.00 61.88 88 LYS A O 1
ATOM 739 N N . GLU A 1 89 ? -7.481 -1.771 -16.140 1.00 54.56 89 GLU A N 1
ATOM 740 C CA . GLU A 1 89 ? -6.230 -2.165 -16.806 1.00 54.56 89 GLU A CA 1
ATOM 741 C C . GLU A 1 89 ? -6.392 -3.526 -17.491 1.00 54.56 89 GLU A C 1
ATOM 743 O O . GLU A 1 89 ? -5.800 -3.687 -18.581 1.00 54.56 89 GLU A O 1
#

Sequence (89 aa):
MAFYRKFSSSVDARQVFGEMTKRSLYQWNTLLKNLSRGKKWEEVLCHFLQMFRDEEKPDNFTLPVALKACVELREVKYGEMIHGFVKKE